Protein AF-A0A7V3UI22-F1 (afdb_monomer_lite)

Secondary structure (DSSP, 8-state):
----PPP-------HHHHHHHSSSSSSS---S-TT---S-HHHHTT-----GGGS-SEEEEEEETT-S-TTHHHHHHHHH--EEEEEEES-HHHHHHHHHTT----SEE---HHHHHHHHHTT-SPPP-GGG-

Sequence (133 aa):
MAAYQFPAQGGKVSRRAFLKKSLTLAASLVLANRSVTRLTRSEAFAAEKVDKSKLSKELNVYNWYDYIGETTLADFEKEFGVKVNYDTYDSNDVLLAKLQTGATGYDVIVPSDYMVRIMIKEGMLAPLELTNL

Foldseek 3Di:
DDDDDDDDDDDPDDPVVVVVVPPPPPPDDDDDDPPPPDPPVVVVVVDPPPPLVPDDQEAEEEEAPPPDDPCRQVVVCVVNVHHYRYHHDHDVVVVVVCVVVPVLPHPYYDDDPVSVVVCVVVVNDDDDPVVND

Structure (mmCIF, N/CA/C/O backbone):
data_AF-A0A7V3UI22-F1
#
_entry.id   AF-A0A7V3UI22-F1
#
loop_
_atom_site.group_PDB
_atom_site.id
_atom_site.type_symbol
_atom_site.label_atom_id
_atom_site.label_alt_id
_atom_site.label_comp_id
_atom_site.label_asym_id
_atom_site.label_entity_id
_atom_site.label_seq_id
_atom_site.pdbx_PDB_ins_code
_atom_site.Cartn_x
_atom_site.Cartn_y
_atom_site.Cartn_z
_atom_site.occupancy
_atom_site.B_iso_or_equiv
_atom_site.auth_seq_id
_atom_site.auth_comp_id
_atom_site.auth_asym_id
_atom_site.auth_atom_id
_atom_site.pdbx_PDB_model_num
ATOM 1 N N . MET A 1 1 ? -20.134 19.424 -57.706 1.00 42.66 1 MET A N 1
ATOM 2 C CA . MET A 1 1 ? -19.920 20.722 -57.032 1.00 42.66 1 MET A CA 1
ATOM 3 C C . MET A 1 1 ? -21.151 21.581 -57.255 1.00 42.66 1 MET A C 1
ATOM 5 O O . MET A 1 1 ? -21.382 21.997 -58.379 1.00 42.66 1 MET A O 1
ATOM 9 N N . ALA A 1 2 ? -21.958 21.782 -56.217 1.00 36.78 2 ALA A N 1
ATOM 10 C CA . ALA A 1 2 ? -23.025 22.777 -56.185 1.00 36.78 2 ALA A CA 1
ATOM 11 C C . ALA A 1 2 ? -23.166 23.232 -54.728 1.00 36.78 2 ALA A C 1
ATOM 13 O O . ALA A 1 2 ? -23.353 22.406 -53.836 1.00 36.78 2 ALA A O 1
ATOM 14 N N . ALA A 1 3 ? -22.968 24.527 -54.499 1.00 38.00 3 ALA A N 1
ATOM 15 C CA . ALA A 1 3 ? -23.121 25.165 -53.203 1.00 38.00 3 ALA A CA 1
ATOM 16 C C . ALA A 1 3 ? -24.609 25.237 -52.841 1.00 38.00 3 ALA A C 1
ATOM 18 O O . ALA A 1 3 ? -25.427 25.620 -53.677 1.00 38.00 3 ALA A O 1
ATOM 19 N N . TYR A 1 4 ? -24.949 24.903 -51.596 1.00 32.50 4 TYR A N 1
ATOM 20 C CA . TYR A 1 4 ? -26.261 25.199 -51.034 1.00 32.50 4 TYR A CA 1
ATOM 21 C C . TYR A 1 4 ? -26.077 26.039 -49.775 1.00 32.50 4 TYR A C 1
ATOM 23 O O . TYR A 1 4 ? -25.457 25.620 -48.799 1.00 32.50 4 TYR A O 1
ATOM 31 N N . GLN A 1 5 ? -26.572 27.265 -49.858 1.00 33.38 5 GLN A N 1
ATOM 32 C CA . GLN A 1 5 ? -26.509 28.287 -48.829 1.00 33.38 5 GLN A CA 1
ATOM 33 C C . GLN A 1 5 ? -27.826 28.241 -48.048 1.00 33.38 5 GLN A C 1
ATOM 35 O O . GLN A 1 5 ? -28.899 28.313 -48.642 1.00 33.38 5 GLN A O 1
ATOM 40 N N . PHE A 1 6 ? -27.755 28.107 -46.725 1.00 37.47 6 PHE A N 1
ATOM 41 C CA . PHE A 1 6 ? -28.921 28.194 -45.843 1.00 37.47 6 PHE A CA 1
ATOM 42 C C . PHE A 1 6 ? -29.260 29.664 -45.547 1.00 37.47 6 PHE A C 1
ATOM 44 O O . PHE A 1 6 ? -28.362 30.412 -45.153 1.00 37.47 6 PHE A O 1
ATOM 51 N N . PRO A 1 7 ? -30.532 30.090 -45.632 1.00 39.41 7 PRO A N 1
ATOM 52 C CA . PRO A 1 7 ? -31.006 31.284 -44.951 1.00 39.41 7 PRO A CA 1
ATOM 53 C C . PRO A 1 7 ? -31.761 30.893 -43.670 1.00 39.41 7 PRO A C 1
ATOM 55 O O . PRO A 1 7 ? -32.553 29.958 -43.689 1.00 39.41 7 PRO A O 1
ATOM 58 N N . ALA A 1 8 ? -31.571 31.633 -42.575 1.00 38.50 8 ALA A N 1
ATOM 59 C CA . ALA A 1 8 ? -32.678 32.111 -41.737 1.00 38.50 8 ALA A CA 1
ATOM 60 C C . ALA A 1 8 ? -32.175 32.949 -40.556 1.00 38.50 8 ALA A C 1
ATOM 62 O O . ALA A 1 8 ? -31.347 32.540 -39.746 1.00 38.50 8 ALA A O 1
ATOM 63 N N . GLN A 1 9 ? -32.751 34.139 -40.487 1.00 40.41 9 GLN A N 1
ATOM 64 C CA . GLN A 1 9 ? -32.694 35.105 -39.406 1.00 40.41 9 GLN A CA 1
ATOM 65 C C . GLN A 1 9 ? -33.435 34.623 -38.146 1.00 40.41 9 GLN A C 1
ATOM 67 O O . GLN A 1 9 ? -34.448 33.941 -38.250 1.00 40.41 9 GLN A O 1
ATOM 72 N N . GLY A 1 10 ? -33.044 35.173 -36.990 1.00 36.25 10 GLY A N 1
ATOM 73 C CA . GLY A 1 10 ? -34.029 35.748 -36.065 1.00 36.25 10 GLY A CA 1
ATOM 74 C C . GLY A 1 10 ? -34.187 35.098 -34.687 1.00 36.25 10 GLY A C 1
ATOM 75 O O . GLY A 1 10 ? -34.730 34.010 -34.557 1.00 36.25 10 GLY A O 1
ATOM 76 N N . GLY A 1 11 ? -33.844 35.865 -33.642 1.00 43.28 11 GLY A N 1
ATOM 77 C CA . GLY A 1 11 ? -34.426 35.719 -32.300 1.00 43.28 11 GLY A CA 1
ATOM 78 C C . GLY A 1 11 ? -33.424 35.491 -31.168 1.00 43.28 11 GLY A C 1
ATOM 79 O O . GLY A 1 11 ? -33.227 34.367 -30.718 1.00 43.28 11 GLY A O 1
ATOM 80 N N . LYS A 1 12 ? -32.815 36.564 -30.641 1.00 49.75 12 LYS A N 1
ATOM 81 C CA . LYS A 1 12 ? -31.989 36.503 -29.420 1.00 49.75 12 LYS A CA 1
ATOM 82 C C . LYS A 1 12 ? -32.871 36.194 -28.202 1.00 49.75 12 LYS A C 1
ATOM 84 O O . LYS A 1 12 ? -33.421 37.107 -27.590 1.00 49.75 12 LYS A O 1
ATOM 89 N N . VAL A 1 13 ? -32.987 34.926 -27.811 1.00 58.72 13 VAL A N 1
ATOM 90 C CA . VAL A 1 13 ? -33.589 34.560 -26.519 1.00 58.72 13 VAL A CA 1
ATOM 91 C C . VAL A 1 13 ? -32.538 34.729 -25.417 1.00 58.72 13 VAL A C 1
ATOM 93 O O . VAL A 1 13 ? -31.497 34.078 -25.405 1.00 58.72 13 VAL A O 1
ATOM 96 N N . SER A 1 14 ? -32.798 35.653 -24.492 1.00 54.91 14 SER A N 1
ATOM 97 C CA . SER A 1 14 ? -31.925 35.966 -23.356 1.00 54.91 14 SER A CA 1
ATOM 98 C C . SER A 1 14 ? -31.927 34.843 -22.310 1.00 54.91 14 SER A C 1
ATOM 100 O O . SER A 1 14 ? -32.986 34.388 -21.875 1.00 54.91 14 SER A O 1
ATOM 102 N N . ARG A 1 15 ? -30.734 34.451 -21.836 1.00 57.78 15 ARG A N 1
ATOM 103 C CA . ARG A 1 15 ? -30.501 33.381 -20.839 1.00 57.78 15 ARG A CA 1
ATOM 104 C C . ARG A 1 15 ? -31.336 33.539 -19.556 1.00 57.78 15 ARG A C 1
ATOM 106 O O . ARG A 1 15 ? -31.721 32.550 -18.942 1.00 57.78 15 ARG A O 1
ATOM 113 N N . ARG A 1 16 ? -31.693 34.772 -19.177 1.00 53.69 16 ARG A N 1
ATOM 114 C CA . ARG A 1 16 ? -32.539 35.058 -18.001 1.00 53.69 16 ARG A CA 1
ATOM 115 C C . ARG A 1 16 ? -34.028 34.759 -18.223 1.00 53.69 16 ARG A C 1
ATOM 117 O O . ARG A 1 16 ? -34.722 34.443 -17.261 1.00 53.69 16 ARG A O 1
ATOM 124 N N . ALA A 1 17 ? -34.514 34.814 -19.465 1.00 50.31 17 ALA A N 1
ATOM 125 C CA . ALA A 1 17 ? -35.880 34.403 -19.803 1.00 50.31 17 ALA A CA 1
ATOM 126 C C . ALA A 1 17 ? -36.039 32.872 -19.764 1.00 50.31 17 ALA A C 1
ATOM 128 O O . ALA A 1 17 ? -37.116 32.376 -19.441 1.00 50.31 17 ALA A O 1
ATOM 129 N N . PHE A 1 18 ? -34.953 32.135 -20.018 1.00 50.53 18 PHE A N 1
ATOM 130 C CA . PHE A 1 18 ? -34.905 30.676 -19.900 1.00 50.53 18 PHE A CA 1
ATOM 131 C C . PHE A 1 18 ? -34.888 30.227 -18.427 1.00 50.53 18 PHE A C 1
ATOM 133 O O . PHE A 1 18 ? -35.689 29.385 -18.035 1.00 50.53 18 PHE A O 1
ATOM 140 N N . LEU A 1 19 ? -34.086 30.887 -17.580 1.00 49.62 19 LEU A N 1
ATOM 141 C CA . LEU A 1 19 ? -33.980 30.590 -16.140 1.00 49.62 19 LEU A CA 1
ATOM 142 C C . LEU A 1 19 ? -35.277 30.814 -15.342 1.00 49.62 19 LEU A C 1
ATOM 144 O O . LEU A 1 19 ? -35.527 30.103 -14.373 1.00 49.62 19 LEU A O 1
ATOM 148 N N . LYS A 1 20 ? -36.122 31.779 -15.734 1.00 37.81 20 LYS A N 1
ATOM 149 C CA . LYS A 1 20 ? -37.414 32.011 -15.058 1.00 37.81 20 LYS A CA 1
ATOM 150 C C . LYS A 1 20 ? -38.526 31.061 -15.513 1.00 37.81 20 LYS A C 1
ATOM 152 O O . LYS A 1 20 ? -39.449 30.833 -14.742 1.00 37.81 20 LYS A O 1
ATOM 157 N N . LYS A 1 21 ? -38.445 30.500 -16.726 1.00 38.88 21 LYS A N 1
ATOM 158 C CA . LYS A 1 21 ? -39.425 29.522 -17.232 1.00 38.88 21 LYS A CA 1
ATOM 159 C C . LYS A 1 21 ? -39.078 28.070 -16.879 1.00 38.88 21 LYS A C 1
ATOM 161 O O . LYS A 1 21 ? -39.970 27.233 -16.911 1.00 38.88 21 LYS A O 1
ATOM 166 N N . SER A 1 22 ? -37.832 27.766 -16.506 1.00 41.56 22 SER A N 1
ATOM 167 C CA . SER A 1 22 ? -37.410 26.401 -16.151 1.00 41.56 22 SER A CA 1
ATOM 168 C C . SER A 1 22 ? -37.590 26.033 -14.673 1.00 41.56 22 SER A C 1
ATOM 170 O O . SER A 1 22 ? -37.479 24.860 -14.337 1.00 41.56 22 SER A O 1
ATOM 172 N N . LEU A 1 23 ? -37.862 26.993 -13.780 1.00 41.09 23 LEU A N 1
ATOM 173 C CA . LEU A 1 23 ? -37.926 26.737 -12.331 1.00 41.09 23 LEU A CA 1
ATOM 174 C C . LEU A 1 23 ? -39.343 26.419 -11.806 1.00 41.09 23 LEU A C 1
ATOM 176 O O . LEU A 1 23 ? -39.492 26.012 -10.662 1.00 41.09 23 LEU A O 1
ATOM 180 N N . THR A 1 24 ? -40.394 26.571 -12.617 1.00 39.50 24 THR A N 1
ATOM 181 C CA . THR A 1 24 ? -41.800 26.449 -12.164 1.00 39.50 24 THR A CA 1
ATOM 182 C C . THR A 1 24 ? -42.564 25.245 -12.729 1.00 39.50 24 THR A C 1
ATOM 184 O O . THR A 1 24 ? -43.781 25.191 -12.582 1.00 39.50 24 THR A O 1
ATOM 187 N N . LEU A 1 25 ? -41.885 24.257 -13.332 1.00 40.47 25 LEU A N 1
ATOM 188 C CA . LEU A 1 25 ? -42.539 23.047 -13.872 1.00 40.47 25 LEU A CA 1
ATOM 189 C C . LEU A 1 25 ? -41.927 21.706 -13.419 1.00 40.47 25 LEU A C 1
ATOM 191 O O . LEU A 1 25 ? -42.195 20.679 -14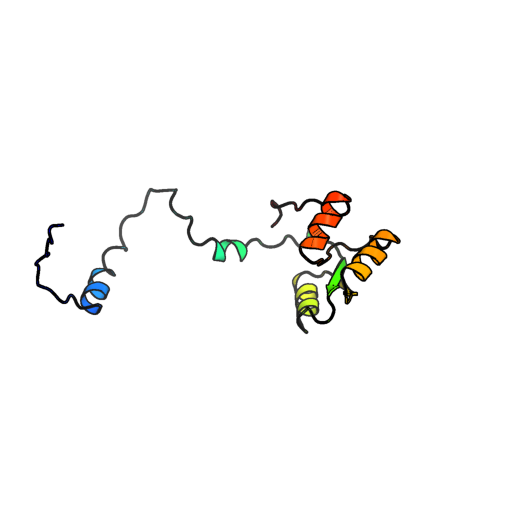.027 1.00 40.47 25 LEU A O 1
ATOM 195 N N . ALA A 1 26 ? -41.131 21.674 -12.349 1.00 40.53 26 ALA A N 1
ATOM 196 C CA . ALA A 1 26 ? -40.598 20.416 -11.799 1.00 40.53 26 ALA A CA 1
ATOM 197 C C . ALA A 1 26 ? -40.994 20.175 -10.330 1.00 40.53 26 ALA A C 1
ATOM 199 O O . ALA A 1 26 ? -40.332 19.425 -9.624 1.00 40.53 26 ALA A O 1
ATOM 200 N N . ALA A 1 27 ? -42.072 20.811 -9.860 1.00 42.25 27 ALA A N 1
ATOM 201 C CA . ALA A 1 27 ? -42.618 20.595 -8.517 1.00 42.25 27 ALA A CA 1
ATOM 202 C C . ALA A 1 27 ? -43.862 19.690 -8.505 1.00 42.25 27 ALA A C 1
ATOM 204 O O . ALA A 1 27 ? -44.543 19.577 -7.488 1.00 42.25 27 ALA A O 1
ATOM 205 N N . SER A 1 28 ? -44.212 19.038 -9.613 1.00 42.81 28 SER A N 1
ATOM 206 C CA . SER A 1 28 ? -45.368 18.143 -9.633 1.00 42.81 28 SER A CA 1
ATOM 207 C C . SER A 1 28 ? -45.167 17.040 -10.660 1.00 42.81 28 SER A C 1
ATOM 209 O O . SER A 1 28 ? -44.989 17.323 -11.838 1.00 42.81 28 SER A O 1
ATOM 211 N N . LEU A 1 29 ? -45.262 15.798 -10.181 1.00 41.31 29 LEU A N 1
ATOM 212 C CA . LEU A 1 29 ? -45.401 14.564 -10.955 1.00 41.31 29 LEU A CA 1
ATOM 213 C C . LEU A 1 29 ? -44.111 13.894 -11.457 1.00 41.31 29 LEU A C 1
ATOM 215 O O . LEU A 1 29 ? -43.855 13.839 -12.651 1.00 41.31 29 LEU A O 1
ATOM 219 N N . VAL A 1 30 ? -43.386 13.234 -10.547 1.00 43.16 30 VAL A N 1
ATOM 220 C CA . VAL A 1 30 ? -42.771 11.925 -10.854 1.00 43.16 30 VAL A CA 1
ATOM 221 C C . VAL A 1 30 ? -42.953 10.992 -9.648 1.00 43.16 30 VAL A C 1
ATOM 223 O O . VAL A 1 30 ? -42.021 10.645 -8.930 1.00 43.16 30 VAL A O 1
ATOM 226 N N . LEU A 1 31 ? -44.204 10.596 -9.408 1.00 50.94 31 LEU A N 1
ATOM 227 C CA . LEU A 1 31 ? -44.504 9.266 -8.879 1.00 50.94 31 LEU A CA 1
ATOM 228 C C . LEU A 1 31 ? -44.545 8.332 -10.097 1.00 50.94 31 LEU A C 1
ATOM 230 O O . LEU A 1 31 ? -45.188 8.666 -11.086 1.00 50.94 31 LEU A O 1
ATOM 234 N N . ALA A 1 32 ? -43.876 7.183 -10.000 1.00 48.25 32 ALA A N 1
ATOM 235 C CA . ALA A 1 32 ? -43.814 6.114 -11.005 1.00 48.25 32 ALA A CA 1
ATOM 236 C C . ALA A 1 32 ? -42.857 6.321 -12.202 1.00 48.25 32 ALA A C 1
ATOM 238 O O . ALA A 1 32 ? -43.279 6.442 -13.344 1.00 48.25 32 ALA A O 1
ATOM 239 N N . ASN A 1 33 ? -41.545 6.209 -11.951 1.00 37.16 33 ASN A N 1
ATOM 240 C CA . ASN A 1 33 ? -40.695 5.346 -12.786 1.00 37.16 33 ASN A CA 1
ATOM 241 C C . ASN A 1 33 ? -39.433 4.905 -12.012 1.00 37.16 33 ASN A C 1
ATOM 243 O O . ASN A 1 33 ? -38.457 5.644 -11.895 1.00 37.16 33 ASN A O 1
ATOM 247 N N . ARG A 1 34 ? -39.455 3.692 -11.444 1.00 44.91 34 ARG A N 1
ATOM 248 C CA . ARG A 1 34 ? -38.361 3.078 -10.659 1.00 44.91 34 ARG A CA 1
ATOM 249 C C . ARG A 1 34 ? -37.188 2.604 -11.542 1.00 44.91 34 ARG A C 1
ATOM 251 O O . ARG A 1 34 ? -36.795 1.443 -11.466 1.00 44.91 34 ARG A O 1
ATOM 258 N N . SER A 1 35 ? -36.634 3.443 -12.421 1.00 45.34 35 SER A N 1
ATOM 259 C CA . SER A 1 35 ? -35.521 3.007 -13.298 1.00 45.34 35 SER A CA 1
ATOM 260 C C . SER A 1 35 ? -34.546 4.093 -13.772 1.00 45.34 35 SER A C 1
ATOM 262 O O . SER A 1 35 ? -33.625 3.771 -14.515 1.00 45.34 35 SER A O 1
ATOM 264 N N . VAL A 1 36 ? -34.674 5.356 -13.345 1.00 44.69 36 VAL A N 1
ATOM 265 C CA . VAL A 1 36 ? -33.791 6.449 -13.821 1.00 44.69 36 VAL A CA 1
ATOM 266 C C . VAL A 1 36 ? -33.172 7.239 -12.663 1.00 44.69 36 VAL A C 1
ATOM 268 O O . VAL A 1 36 ? -33.053 8.457 -12.702 1.00 44.69 36 VAL A O 1
ATOM 271 N N . THR A 1 37 ? -32.722 6.535 -11.626 1.00 38.41 37 THR A N 1
ATOM 272 C CA . THR A 1 37 ? -31.839 7.105 -10.595 1.00 38.41 37 THR A CA 1
ATOM 273 C C . THR A 1 37 ? -30.485 6.419 -10.705 1.00 38.41 37 THR A C 1
ATOM 275 O O . THR A 1 37 ? -30.128 5.552 -9.915 1.00 38.41 37 THR A O 1
ATOM 278 N N . ARG A 1 38 ? -29.758 6.721 -11.782 1.00 46.91 38 ARG A N 1
ATOM 279 C CA . ARG A 1 38 ? -28.438 6.138 -12.054 1.00 46.91 38 ARG A CA 1
ATOM 280 C C . ARG A 1 38 ? -27.457 7.189 -12.563 1.00 46.91 38 ARG A C 1
ATOM 282 O O . ARG A 1 38 ? -26.742 6.927 -13.514 1.00 46.91 38 ARG A O 1
ATOM 289 N N . LEU A 1 39 ? -27.444 8.381 -11.960 1.00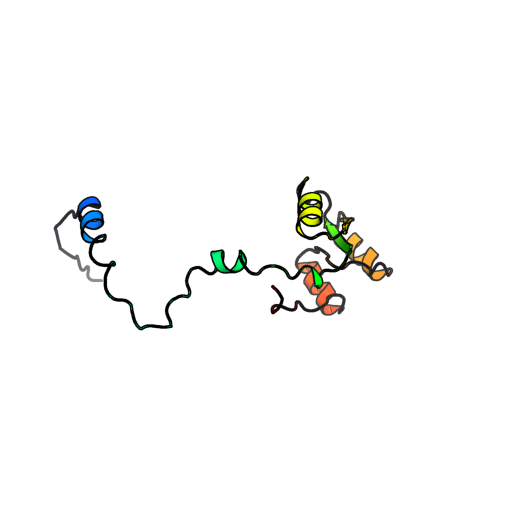 48.72 39 LEU A N 1
ATOM 290 C CA . LEU A 1 39 ? -26.471 9.440 -12.266 1.00 48.72 39 LEU A CA 1
ATOM 291 C C . LEU A 1 39 ? -26.130 10.306 -11.036 1.00 48.72 39 LEU A C 1
ATOM 293 O O . LEU A 1 39 ? -26.119 11.521 -11.132 1.00 48.72 39 LEU A O 1
ATOM 297 N N . THR A 1 40 ? -25.814 9.690 -9.896 1.00 42.72 40 THR A N 1
ATOM 298 C CA . THR A 1 40 ? -24.932 10.280 -8.862 1.00 42.72 40 THR A CA 1
ATOM 299 C C . THR A 1 40 ? -24.153 9.156 -8.166 1.00 42.72 40 THR A C 1
ATOM 301 O O . THR A 1 40 ? -24.262 8.907 -6.972 1.00 42.72 40 THR A O 1
ATOM 304 N N . ARG A 1 41 ? -23.352 8.410 -8.941 1.00 47.72 41 ARG A N 1
ATOM 305 C CA . ARG A 1 41 ? -22.478 7.344 -8.407 1.00 47.72 41 ARG A CA 1
ATOM 306 C C . ARG A 1 41 ? -21.364 7.889 -7.493 1.00 47.72 41 ARG A C 1
ATOM 308 O O . ARG A 1 41 ? -20.781 7.118 -6.746 1.00 47.72 41 ARG A O 1
ATOM 315 N N . SER A 1 42 ? -21.090 9.194 -7.517 1.00 47.06 42 SER A N 1
ATOM 316 C CA . SER A 1 42 ? -20.061 9.823 -6.678 1.00 47.06 42 SER A CA 1
ATOM 317 C C . SER A 1 42 ? -20.466 9.978 -5.210 1.00 47.06 42 SER A C 1
ATOM 319 O O . SER A 1 42 ? -19.594 9.981 -4.354 1.00 47.06 42 SER A O 1
ATOM 321 N N . GLU A 1 43 ? -21.762 10.074 -4.899 1.00 42.50 43 GLU A N 1
ATOM 322 C CA . GLU A 1 43 ? -22.249 10.178 -3.511 1.00 42.50 43 GLU A CA 1
ATOM 323 C C . GLU A 1 43 ? -22.509 8.799 -2.882 1.00 42.50 43 GLU A C 1
ATOM 325 O O . GLU A 1 43 ? -22.517 8.664 -1.663 1.00 42.50 43 GLU A O 1
ATOM 330 N N . ALA A 1 44 ? -22.663 7.755 -3.704 1.00 40.28 44 ALA A N 1
ATOM 331 C CA . ALA A 1 44 ? -22.876 6.383 -3.241 1.00 40.28 44 ALA A CA 1
ATOM 332 C C . ALA A 1 44 ? -21.610 5.730 -2.651 1.00 40.28 44 ALA A C 1
ATOM 334 O O . ALA A 1 44 ? -21.735 4.871 -1.786 1.00 40.28 44 ALA A O 1
ATOM 335 N N . PHE A 1 45 ? -20.407 6.163 -3.053 1.00 47.16 45 PHE A N 1
ATOM 336 C CA . PHE A 1 45 ? -19.155 5.720 -2.418 1.00 47.16 45 PHE A CA 1
ATOM 337 C C . PHE A 1 45 ? -18.972 6.289 -1.004 1.00 47.16 45 PHE A C 1
ATOM 339 O O . PHE A 1 45 ? -18.244 5.721 -0.200 1.00 47.16 45 PHE A O 1
ATOM 346 N N . ALA A 1 46 ? -19.633 7.403 -0.679 1.00 45.66 46 ALA A N 1
ATOM 347 C CA . ALA A 1 46 ? -19.394 8.129 0.565 1.00 45.66 46 ALA A CA 1
ATOM 348 C C . ALA A 1 46 ? -20.156 7.569 1.784 1.00 45.66 46 ALA A C 1
ATOM 350 O O . ALA A 1 46 ? -20.032 8.123 2.874 1.00 45.66 46 ALA A O 1
ATOM 351 N N . ALA A 1 47 ? -20.973 6.520 1.631 1.00 47.19 47 ALA A N 1
ATOM 352 C CA . ALA A 1 47 ? -21.906 6.116 2.688 1.00 47.19 47 ALA A CA 1
ATOM 353 C C . ALA A 1 47 ? -22.058 4.604 2.914 1.00 47.19 47 ALA A C 1
ATOM 355 O O . ALA A 1 47 ? -22.971 4.201 3.639 1.00 47.19 47 ALA A O 1
ATOM 356 N N . GLU A 1 48 ? -21.176 3.761 2.377 1.00 57.41 48 GLU A N 1
ATOM 357 C CA . GLU A 1 48 ? -21.051 2.406 2.914 1.00 57.41 48 GLU A CA 1
ATOM 358 C C . GLU A 1 48 ? -20.181 2.473 4.170 1.00 57.41 48 GLU A C 1
ATOM 360 O O . GLU A 1 48 ? -18.972 2.690 4.118 1.00 57.41 48 GLU A O 1
ATOM 365 N N . LYS A 1 49 ? -20.819 2.390 5.343 1.00 64.88 49 LYS A N 1
ATOM 366 C CA . LYS A 1 49 ? -20.097 2.355 6.616 1.00 64.88 49 LYS A CA 1
ATOM 367 C C . LYS A 1 49 ? -19.225 1.104 6.635 1.00 64.88 49 LYS A C 1
ATOM 369 O O . LYS A 1 49 ? -19.755 0.003 6.767 1.00 64.88 49 LYS A O 1
ATOM 374 N N . VAL A 1 50 ? -17.910 1.292 6.553 1.00 77.12 50 VAL A N 1
ATOM 375 C CA . VAL A 1 50 ? -16.926 0.220 6.723 1.00 77.12 50 VAL A CA 1
ATOM 376 C C . VAL A 1 50 ? -17.203 -0.507 8.038 1.00 77.12 50 VAL A C 1
ATOM 378 O O . VAL A 1 50 ? -17.192 0.094 9.118 1.00 77.12 50 VAL A O 1
ATOM 381 N N . ASP A 1 51 ? -17.474 -1.808 7.947 1.00 84.25 51 ASP A N 1
ATOM 382 C CA . ASP A 1 51 ? -17.648 -2.670 9.110 1.00 84.25 51 ASP A CA 1
ATOM 383 C C . ASP A 1 51 ? -16.288 -2.899 9.780 1.00 84.25 51 ASP A C 1
ATOM 385 O O . ASP A 1 51 ? -15.543 -3.819 9.437 1.00 84.25 51 ASP A O 1
ATOM 389 N N . LYS A 1 52 ? -15.963 -2.043 10.756 1.00 83.06 52 LYS A N 1
ATOM 390 C CA . LYS A 1 52 ? -14.685 -2.080 11.482 1.00 83.06 52 LYS A CA 1
ATOM 391 C C . LYS A 1 52 ? -14.425 -3.411 12.191 1.00 83.06 52 LYS A C 1
ATOM 393 O O . LYS A 1 52 ? -13.274 -3.713 12.485 1.00 83.06 52 LYS A O 1
ATOM 398 N N . SER A 1 53 ? -15.459 -4.221 12.448 1.00 85.12 53 SER A N 1
ATOM 399 C CA . SER A 1 53 ? -15.289 -5.545 13.061 1.00 85.12 53 SER A CA 1
ATOM 400 C C . SER A 1 53 ? -14.583 -6.551 12.145 1.00 85.12 53 SER A C 1
ATOM 402 O O . SER A 1 53 ? -14.043 -7.541 12.634 1.00 85.12 53 SER A O 1
ATOM 404 N N . LYS A 1 54 ? -14.558 -6.286 10.831 1.00 85.75 54 LYS A N 1
ATOM 405 C CA . LYS A 1 54 ? -13.921 -7.135 9.815 1.00 85.75 54 LYS A CA 1
ATOM 406 C C . LYS A 1 54 ? -12.514 -6.683 9.426 1.00 85.75 54 LYS A C 1
ATOM 408 O O . LYS A 1 54 ? -11.882 -7.347 8.610 1.00 85.75 54 LYS A O 1
ATOM 413 N N . LEU A 1 55 ? -12.032 -5.565 9.966 1.00 89.12 55 LEU A N 1
ATOM 414 C CA . LEU A 1 55 ? -10.717 -5.032 9.622 1.00 89.12 55 LEU A CA 1
ATOM 415 C C . LEU A 1 55 ? -9.600 -5.828 10.304 1.00 89.12 55 LEU A C 1
ATOM 417 O O . LEU A 1 55 ? -9.737 -6.280 11.445 1.00 89.12 55 LEU A O 1
ATOM 421 N N . SER A 1 56 ? -8.476 -5.978 9.602 1.00 89.31 56 SER A N 1
ATOM 422 C CA . SER A 1 56 ? -7.243 -6.473 10.208 1.00 89.31 56 SER A CA 1
ATOM 423 C C . SER A 1 56 ? -6.718 -5.466 11.235 1.00 89.31 56 SER A C 1
ATOM 425 O O . SER A 1 56 ? -7.010 -4.276 11.175 1.00 89.31 56 SER A O 1
ATOM 427 N N . LYS A 1 57 ? -5.930 -5.942 12.204 1.00 93.00 57 LYS A N 1
ATOM 428 C CA . LYS A 1 57 ? -5.287 -5.060 13.196 1.00 93.00 57 LYS A CA 1
ATOM 429 C C . LYS A 1 57 ? -4.076 -4.325 12.630 1.00 93.00 57 LYS A C 1
ATOM 431 O O . LYS A 1 57 ? -3.748 -3.240 13.102 1.00 93.00 57 LYS A O 1
ATOM 436 N N . GLU A 1 58 ? -3.413 -4.935 11.656 1.00 95.81 58 GLU A N 1
ATOM 437 C CA . GLU A 1 58 ? -2.231 -4.393 11.000 1.00 95.81 58 GLU A CA 1
ATOM 438 C C . GLU A 1 58 ? -2.384 -4.492 9.478 1.00 95.81 58 GLU A C 1
ATOM 440 O O . GLU A 1 58 ? -3.100 -5.367 8.978 1.00 95.81 58 GLU A O 1
ATOM 445 N N . LEU A 1 59 ? -1.720 -3.583 8.769 1.00 96.12 59 LEU A N 1
ATOM 446 C CA . LEU A 1 59 ? -1.618 -3.534 7.316 1.00 96.12 59 LEU A CA 1
ATOM 447 C C . LEU A 1 59 ? -0.154 -3.298 6.936 1.00 96.12 59 LEU A C 1
ATOM 449 O O . LEU A 1 59 ? 0.440 -2.305 7.351 1.00 96.12 59 LEU A O 1
ATOM 453 N N . ASN A 1 60 ? 0.421 -4.190 6.138 1.00 97.12 60 ASN A N 1
ATOM 454 C CA . ASN A 1 60 ? 1.803 -4.102 5.679 1.00 97.12 60 ASN A CA 1
ATOM 455 C C . ASN A 1 60 ? 1.834 -3.576 4.244 1.00 97.12 60 ASN A C 1
ATOM 457 O O . ASN A 1 60 ? 1.354 -4.234 3.319 1.00 97.12 60 ASN A O 1
ATOM 461 N N . VAL A 1 61 ? 2.411 -2.393 4.052 1.00 97.25 61 VAL A N 1
ATOM 462 C CA . VAL A 1 61 ? 2.434 -1.693 2.765 1.00 97.25 61 VAL A CA 1
ATOM 463 C C . VAL A 1 61 ? 3.872 -1.513 2.301 1.00 97.25 61 VAL A C 1
ATOM 465 O O . VAL A 1 61 ? 4.724 -1.075 3.072 1.00 97.25 61 VAL A O 1
ATOM 468 N N . TYR A 1 62 ? 4.129 -1.805 1.026 1.00 97.06 62 TYR A N 1
ATOM 469 C CA . TYR A 1 62 ? 5.408 -1.531 0.380 1.00 97.06 62 TYR A CA 1
ATOM 470 C C . TYR A 1 62 ? 5.209 -0.629 -0.838 1.00 97.06 62 TYR A C 1
ATOM 472 O O . TYR A 1 62 ? 4.621 -1.034 -1.844 1.00 97.06 62 TYR A O 1
ATOM 480 N N . ASN A 1 63 ? 5.681 0.611 -0.751 1.00 97.62 63 ASN A N 1
ATOM 481 C CA . ASN A 1 63 ? 5.449 1.631 -1.775 1.00 97.62 63 ASN A CA 1
ATOM 482 C C . ASN A 1 63 ? 6.760 2.315 -2.184 1.00 97.62 63 ASN A C 1
ATOM 484 O O . ASN A 1 63 ? 7.819 2.095 -1.609 1.00 97.62 63 ASN A O 1
ATOM 488 N N . TRP A 1 64 ? 6.698 3.174 -3.184 1.00 97.31 64 TRP A N 1
ATOM 489 C CA . TRP A 1 64 ? 7.794 4.050 -3.555 1.00 97.31 64 TRP A CA 1
ATOM 490 C C . TRP A 1 64 ? 8.155 5.027 -2.433 1.00 97.31 64 TRP A C 1
ATOM 492 O O . TRP A 1 64 ? 7.297 5.500 -1.677 1.00 97.31 64 TRP A O 1
ATOM 502 N N . TYR A 1 65 ? 9.440 5.362 -2.364 1.00 94.88 65 TYR A N 1
ATOM 503 C CA .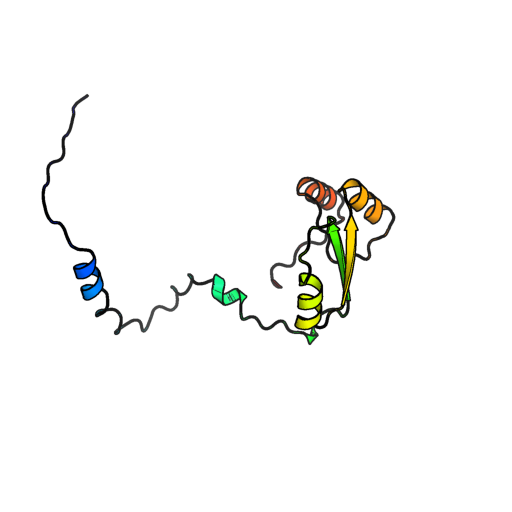 TYR A 1 65 ? 9.936 6.454 -1.541 1.00 94.88 65 TYR A CA 1
ATOM 504 C C . TYR A 1 65 ? 9.270 7.783 -1.934 1.00 94.88 65 TYR A C 1
ATOM 506 O O . TYR A 1 65 ? 9.093 8.062 -3.118 1.00 94.88 65 TYR A O 1
ATOM 514 N N . ASP A 1 66 ? 8.905 8.584 -0.928 1.00 92.25 66 ASP A N 1
ATOM 515 C CA . ASP A 1 66 ? 8.323 9.930 -1.080 1.00 92.25 66 ASP A CA 1
ATOM 516 C C . ASP A 1 66 ? 7.006 9.999 -1.891 1.00 92.25 66 ASP A C 1
ATOM 518 O O . ASP A 1 66 ? 6.694 10.994 -2.539 1.00 92.25 66 ASP A O 1
ATOM 522 N N . TYR A 1 67 ? 6.207 8.922 -1.868 1.00 93.69 67 TYR A N 1
ATOM 523 C CA . TYR A 1 67 ? 4.962 8.811 -2.649 1.00 93.69 67 TYR A CA 1
ATOM 524 C C . TYR A 1 67 ? 3.686 8.769 -1.783 1.00 93.69 67 TYR A C 1
ATOM 526 O O . TYR A 1 67 ? 2.646 8.262 -2.207 1.00 93.69 67 TYR A O 1
ATOM 534 N N . ILE A 1 68 ? 3.751 9.281 -0.553 1.00 94.56 68 ILE A N 1
ATOM 535 C CA . ILE A 1 68 ? 2.617 9.349 0.378 1.00 94.56 68 ILE A CA 1
ATOM 536 C C . ILE A 1 68 ? 2.588 10.701 1.091 1.00 94.56 68 ILE A C 1
ATOM 538 O O . ILE A 1 68 ? 3.634 11.287 1.356 1.00 94.56 68 ILE A O 1
ATOM 542 N N . GLY A 1 69 ? 1.3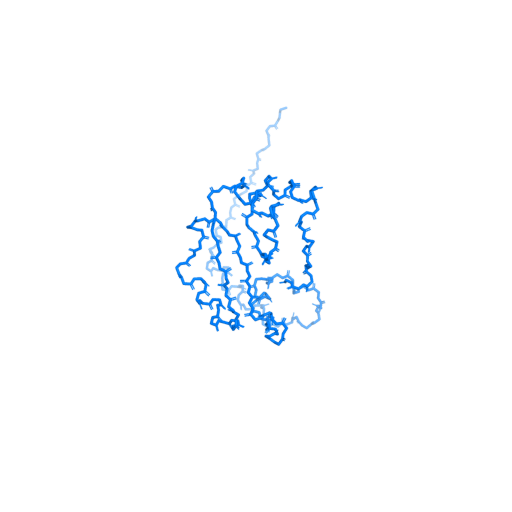91 11.212 1.383 1.00 94.81 69 GLY A N 1
ATOM 543 C CA . GLY A 1 69 ? 1.238 12.476 2.097 1.00 94.81 69 GLY A CA 1
ATOM 544 C C . GLY A 1 69 ? 1.656 12.364 3.564 1.00 94.81 69 GLY A C 1
ATOM 545 O O . GLY A 1 69 ? 1.487 11.317 4.187 1.00 94.81 69 GLY A O 1
ATOM 546 N N . GLU A 1 70 ? 2.139 13.473 4.129 1.00 93.69 70 GLU A N 1
ATOM 547 C CA . GLU A 1 70 ? 2.681 13.534 5.496 1.00 93.69 70 GLU A CA 1
ATOM 548 C C . GLU A 1 70 ? 1.709 13.017 6.569 1.00 93.69 70 GLU A C 1
ATOM 550 O O . GLU A 1 70 ? 2.130 12.373 7.528 1.00 93.69 70 GLU A O 1
ATOM 555 N N . THR A 1 71 ? 0.405 13.267 6.410 1.00 95.88 71 THR A N 1
ATOM 556 C CA . THR A 1 71 ? -0.620 12.854 7.385 1.00 95.88 71 THR A CA 1
ATOM 557 C C . THR A 1 71 ? -1.386 11.603 6.975 1.00 95.88 71 THR A C 1
ATOM 559 O O . THR A 1 71 ? -2.117 11.053 7.793 1.00 95.88 71 THR A O 1
ATOM 562 N N . THR A 1 72 ? -1.216 11.113 5.741 1.00 95.31 72 THR A N 1
ATOM 563 C CA . THR A 1 72 ? -2.080 10.072 5.159 1.00 95.31 72 THR A CA 1
ATOM 564 C C . THR A 1 72 ? -2.109 8.801 6.001 1.00 95.31 72 THR A C 1
ATOM 566 O O . THR A 1 72 ? -3.183 8.250 6.232 1.00 95.31 72 THR A O 1
ATOM 569 N N . LEU A 1 73 ? -0.950 8.353 6.492 1.00 94.88 73 LEU A N 1
ATOM 570 C CA . LEU A 1 73 ? -0.872 7.171 7.350 1.00 94.88 73 LEU A CA 1
ATOM 571 C C . LEU A 1 73 ? -1.567 7.417 8.690 1.00 94.88 73 LEU A C 1
ATOM 573 O O . LEU A 1 73 ? -2.448 6.654 9.062 1.00 94.88 73 LEU A O 1
ATOM 577 N N . ALA A 1 74 ? -1.240 8.512 9.378 1.00 95.50 74 ALA A N 1
ATOM 578 C CA . ALA A 1 74 ? -1.816 8.826 10.684 1.00 95.50 74 ALA A CA 1
ATOM 579 C C . ALA A 1 74 ? -3.344 9.009 10.630 1.00 95.50 74 ALA A C 1
ATOM 581 O O . ALA A 1 74 ? -4.061 8.546 11.519 1.00 95.50 74 ALA A O 1
ATOM 582 N N . ASP A 1 75 ? -3.847 9.659 9.579 1.00 96.50 75 ASP A N 1
ATOM 583 C CA . ASP A 1 75 ? -5.278 9.848 9.358 1.00 96.50 75 ASP A CA 1
ATOM 584 C C . ASP A 1 75 ? -5.974 8.503 9.104 1.00 96.50 75 ASP A C 1
ATOM 586 O O . ASP A 1 75 ? -7.005 8.226 9.720 1.00 96.50 75 ASP A O 1
ATOM 590 N N . PHE A 1 76 ? -5.371 7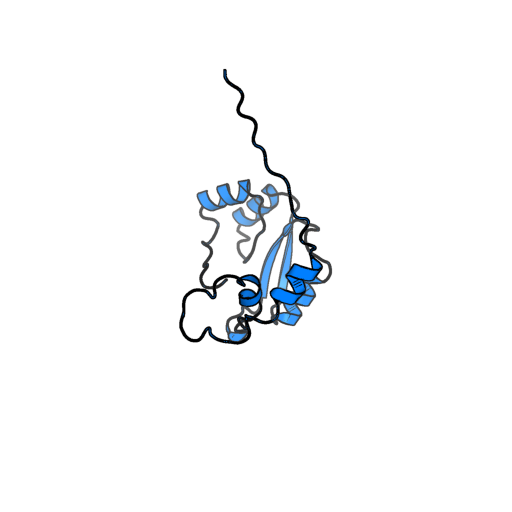.628 8.289 1.00 95.31 76 PHE A N 1
ATOM 591 C CA . PHE A 1 76 ? -5.878 6.278 8.034 1.00 95.31 76 PHE A CA 1
ATOM 592 C C . PHE A 1 76 ? -5.901 5.419 9.307 1.00 95.31 76 PHE A C 1
ATOM 594 O O . PHE A 1 76 ? -6.927 4.817 9.634 1.00 95.31 76 PHE A O 1
ATOM 601 N N . GLU A 1 77 ? -4.803 5.392 10.070 1.00 94.69 77 GLU A N 1
ATOM 602 C CA . GLU A 1 77 ? -4.722 4.633 11.322 1.00 94.69 77 GLU A CA 1
ATOM 603 C C . GLU A 1 77 ? -5.776 5.105 12.331 1.00 94.69 77 GLU A C 1
ATOM 605 O O . GLU A 1 77 ? -6.451 4.295 12.971 1.00 94.69 77 GLU A O 1
ATOM 610 N N . LYS A 1 78 ? -5.972 6.423 12.440 1.00 94.94 78 LYS A N 1
ATOM 611 C CA . LYS A 1 78 ? -6.973 7.031 13.322 1.00 94.94 78 LYS A CA 1
ATOM 612 C C . LYS A 1 78 ? -8.402 6.723 12.884 1.00 94.94 78 LYS A C 1
ATOM 614 O O . LYS A 1 78 ? -9.265 6.484 13.731 1.00 94.94 78 LYS A O 1
ATOM 619 N N . GLU A 1 79 ? -8.676 6.772 11.585 1.00 92.12 79 GLU A N 1
ATOM 620 C CA . GLU A 1 79 ? -10.011 6.531 11.047 1.00 92.12 79 GLU A CA 1
ATOM 621 C C . GLU A 1 79 ? -10.418 5.064 11.208 1.00 92.12 79 GLU A C 1
ATOM 623 O O . GLU A 1 79 ? -11.524 4.775 11.683 1.00 92.12 79 GLU A O 1
ATOM 628 N N . PHE A 1 80 ? -9.524 4.135 10.873 1.00 92.62 80 PHE A N 1
ATOM 629 C CA . PHE A 1 80 ? -9.848 2.712 10.784 1.00 92.62 80 PHE A CA 1
ATOM 630 C C . PHE A 1 80 ? -9.427 1.896 12.009 1.00 92.62 80 PHE A C 1
ATOM 632 O O . PHE A 1 80 ? -9.956 0.805 12.208 1.00 92.62 80 PHE A O 1
ATOM 639 N N . GLY A 1 81 ? -8.565 2.431 12.879 1.00 92.81 81 GLY A N 1
ATOM 640 C CA . GLY A 1 81 ? -8.050 1.712 14.049 1.00 92.81 81 GLY A CA 1
ATOM 641 C C . GLY A 1 81 ? -7.096 0.573 13.677 1.00 92.81 81 GLY A C 1
ATOM 642 O O . GLY A 1 81 ? -7.006 -0.410 14.411 1.00 92.81 81 GLY A O 1
ATOM 643 N N . VAL A 1 82 ? -6.428 0.695 12.530 1.00 94.69 82 VAL A N 1
ATOM 644 C CA . VAL A 1 82 ? -5.485 -0.281 11.968 1.00 94.69 82 VAL A CA 1
ATOM 645 C C . VAL A 1 82 ? -4.090 0.316 12.051 1.00 94.69 82 VAL A C 1
ATOM 647 O O . VAL A 1 82 ? -3.932 1.490 11.747 1.00 94.69 82 VAL A O 1
ATOM 650 N N . LYS A 1 83 ? -3.081 -0.465 12.435 1.00 96.12 83 LYS A N 1
ATOM 651 C CA . LYS A 1 83 ? -1.678 -0.036 12.387 1.00 96.12 83 LYS A CA 1
ATOM 652 C C . LYS A 1 83 ? -1.099 -0.283 10.994 1.00 96.12 83 LYS A C 1
ATOM 654 O O . LYS A 1 83 ? -1.217 -1.395 10.483 1.00 96.12 83 LYS A O 1
ATOM 659 N N . VAL A 1 84 ? -0.437 0.700 10.398 1.00 96.75 84 VAL A N 1
ATOM 660 C CA . VAL A 1 84 ? 0.191 0.562 9.082 1.00 96.75 84 VAL A CA 1
ATOM 661 C C . VAL A 1 84 ? 1.704 0.412 9.237 1.00 96.75 84 VAL A C 1
ATOM 663 O O . VAL A 1 84 ? 2.409 1.345 9.615 1.00 96.75 84 VAL A O 1
ATOM 666 N N . ASN A 1 85 ? 2.221 -0.770 8.909 1.00 96.88 85 ASN A N 1
ATOM 667 C CA . ASN A 1 85 ? 3.654 -1.002 8.760 1.00 96.88 85 ASN A CA 1
ATOM 668 C C . ASN A 1 85 ? 4.040 -0.611 7.324 1.00 96.88 85 ASN A C 1
ATOM 670 O O . ASN A 1 85 ? 3.650 -1.288 6.372 1.00 96.88 85 ASN A O 1
ATOM 674 N N . TYR A 1 86 ? 4.758 0.500 7.161 1.00 96.56 86 TYR A N 1
ATOM 675 C CA . TYR A 1 86 ? 5.030 1.097 5.853 1.00 96.56 86 TYR A CA 1
ATOM 676 C C . TYR A 1 86 ? 6.521 1.053 5.512 1.00 96.56 86 TYR A C 1
ATOM 678 O O . TYR A 1 86 ? 7.329 1.731 6.146 1.00 96.56 86 TYR A O 1
ATOM 686 N N . ASP A 1 87 ? 6.865 0.296 4.474 1.00 95.88 87 ASP A N 1
ATOM 687 C CA . ASP A 1 87 ? 8.211 0.231 3.911 1.00 95.88 87 ASP A CA 1
ATOM 688 C C . ASP A 1 87 ? 8.275 0.967 2.568 1.00 95.88 87 ASP A C 1
ATOM 690 O O . ASP A 1 87 ? 7.276 1.084 1.851 1.00 95.88 87 ASP A O 1
ATOM 694 N N . THR A 1 88 ? 9.479 1.410 2.188 1.00 96.94 88 THR A N 1
ATOM 695 C CA . THR A 1 88 ? 9.707 2.091 0.905 1.00 96.94 88 THR A CA 1
ATOM 696 C C . THR A 1 88 ? 10.809 1.471 0.049 1.00 96.94 88 THR A C 1
ATOM 698 O O . THR A 1 88 ? 11.742 0.853 0.564 1.00 96.94 88 THR A O 1
ATOM 701 N N . TYR A 1 89 ? 10.696 1.635 -1.271 1.00 96.31 89 TYR A N 1
ATOM 702 C CA . TYR A 1 89 ? 11.714 1.279 -2.265 1.00 96.31 89 TYR A CA 1
ATOM 703 C C . TYR A 1 89 ? 11.897 2.374 -3.321 1.00 96.31 89 TYR A C 1
ATOM 705 O O . TYR A 1 89 ? 11.074 3.278 -3.459 1.00 96.31 89 TYR A O 1
ATOM 713 N N . ASP A 1 90 ? 12.982 2.280 -4.085 1.00 96.56 90 ASP A N 1
ATOM 714 C CA . ASP A 1 90 ? 13.390 3.254 -5.104 1.00 96.56 90 ASP A CA 1
ATOM 715 C C . ASP A 1 90 ? 13.315 2.716 -6.545 1.00 96.56 90 ASP A C 1
ATOM 717 O O . ASP A 1 90 ? 13.435 3.478 -7.504 1.00 96.56 90 ASP A O 1
ATOM 721 N N . SER A 1 91 ? 13.107 1.408 -6.719 1.00 97.25 91 SER A N 1
ATOM 722 C CA . SER A 1 91 ? 13.029 0.745 -8.019 1.00 97.25 91 SER A CA 1
ATOM 723 C C . SER A 1 91 ? 12.181 -0.530 -7.973 1.00 97.25 91 SER A C 1
ATOM 725 O O . SER A 1 91 ? 12.092 -1.214 -6.951 1.00 97.25 91 SER A O 1
ATOM 727 N N . ASN A 1 92 ? 11.578 -0.890 -9.113 1.00 96.75 92 ASN A N 1
ATOM 728 C CA . ASN A 1 92 ? 10.833 -2.149 -9.228 1.00 96.75 92 ASN A CA 1
ATOM 729 C C . ASN A 1 92 ? 11.740 -3.382 -9.058 1.00 96.75 92 ASN A C 1
ATOM 731 O O . ASN A 1 92 ? 11.260 -4.416 -8.604 1.00 96.75 92 ASN A O 1
ATOM 735 N N . ASP A 1 93 ? 13.030 -3.282 -9.394 1.00 95.62 93 ASP A N 1
ATOM 736 C CA . ASP A 1 93 ? 13.984 -4.385 -9.230 1.00 95.62 93 ASP A CA 1
ATOM 737 C C . ASP A 1 93 ? 14.231 -4.688 -7.747 1.00 95.62 93 ASP A C 1
ATOM 739 O O . ASP A 1 93 ? 14.240 -5.851 -7.344 1.00 95.62 93 ASP A O 1
ATOM 743 N N . VAL A 1 94 ? 14.346 -3.646 -6.912 1.00 96.31 94 VAL A N 1
ATOM 744 C CA . VAL A 1 94 ? 14.446 -3.789 -5.451 1.00 96.31 94 VAL A CA 1
ATOM 745 C C . VAL A 1 94 ? 13.167 -4.396 -4.871 1.00 96.31 94 VAL A C 1
ATOM 747 O O . VAL A 1 94 ? 13.251 -5.325 -4.064 1.00 96.31 94 VAL A O 1
ATOM 750 N N . LEU A 1 95 ? 11.993 -3.934 -5.320 1.00 95.88 95 LEU A N 1
ATOM 751 C CA . LEU A 1 95 ? 10.703 -4.524 -4.945 1.00 95.88 95 LEU A CA 1
ATOM 752 C C . LEU A 1 95 ? 10.664 -6.026 -5.270 1.00 95.88 95 LEU A C 1
ATOM 754 O O . LEU A 1 95 ? 10.387 -6.845 -4.393 1.00 95.88 95 LEU A O 1
ATOM 758 N N . LEU A 1 96 ? 10.958 -6.390 -6.521 1.00 94.44 96 LEU A N 1
ATOM 759 C CA . LEU A 1 96 ? 10.886 -7.770 -6.995 1.00 94.44 96 LEU A CA 1
ATOM 760 C C . LEU A 1 96 ? 11.876 -8.675 -6.254 1.00 94.44 96 LEU A C 1
ATOM 762 O O . LEU A 1 96 ? 11.483 -9.734 -5.763 1.00 94.44 96 LEU A O 1
ATOM 766 N N . ALA A 1 97 ? 13.130 -8.239 -6.109 1.00 94.81 97 ALA A N 1
ATOM 767 C CA . ALA A 1 97 ? 14.162 -8.994 -5.405 1.00 94.81 97 ALA A CA 1
ATOM 768 C C . ALA A 1 97 ? 13.771 -9.267 -3.944 1.00 94.81 97 ALA A C 1
ATOM 770 O O . ALA A 1 97 ? 13.936 -10.387 -3.451 1.00 94.81 97 ALA A O 1
ATOM 771 N N . LYS A 1 98 ? 13.195 -8.277 -3.248 1.00 94.56 98 LYS A N 1
ATOM 772 C CA . LYS A 1 98 ? 12.737 -8.441 -1.862 1.00 94.56 98 LYS A CA 1
ATOM 773 C C . LYS A 1 98 ? 11.613 -9.477 -1.751 1.00 94.56 98 LYS A C 1
ATOM 775 O O . LYS A 1 98 ? 11.667 -10.353 -0.891 1.00 94.56 98 LYS A O 1
ATOM 780 N N . LEU A 1 99 ? 10.631 -9.437 -2.649 1.00 93.56 99 LEU A N 1
ATOM 781 C CA . LEU A 1 99 ? 9.524 -10.399 -2.639 1.00 93.56 99 LEU A CA 1
ATOM 782 C C . LEU A 1 99 ? 9.987 -11.822 -2.991 1.00 93.56 99 LEU A C 1
ATOM 784 O O . LEU A 1 99 ? 9.597 -12.779 -2.323 1.00 93.56 99 LEU A O 1
ATOM 788 N N . GLN A 1 100 ? 10.867 -11.971 -3.986 1.00 90.69 100 GLN A N 1
ATOM 789 C CA . GLN A 1 100 ? 11.396 -13.275 -4.412 1.00 90.69 100 GLN A CA 1
ATOM 790 C C . GLN A 1 100 ? 12.326 -13.920 -3.374 1.00 90.69 100 GLN A C 1
ATOM 792 O O . GLN A 1 100 ? 12.405 -15.144 -3.291 1.00 90.69 100 GLN A O 1
ATOM 797 N N . THR A 1 101 ? 12.998 -13.117 -2.544 1.00 91.56 101 THR A N 1
ATOM 798 C CA . THR A 1 101 ? 13.835 -13.604 -1.429 1.00 91.56 101 THR A CA 1
ATOM 799 C C . THR A 1 101 ? 13.028 -14.022 -0.194 1.00 91.56 101 THR A C 1
ATOM 801 O O . THR A 1 101 ? 13.608 -14.427 0.812 1.00 91.56 101 THR A O 1
ATOM 804 N N . GLY A 1 102 ? 11.693 -13.992 -0.280 1.00 83.44 102 GLY A N 1
ATOM 805 C CA . GLY A 1 102 ? 10.789 -14.553 0.723 1.00 83.44 102 GLY A CA 1
ATOM 806 C C . GLY A 1 102 ? 10.130 -13.527 1.644 1.00 83.44 102 GLY A C 1
ATOM 807 O O . GLY A 1 102 ? 9.376 -13.923 2.533 1.00 83.44 102 GLY A O 1
ATOM 808 N N . ALA A 1 103 ? 10.341 -12.223 1.434 1.00 82.25 103 ALA A N 1
ATOM 809 C CA . ALA A 1 103 ? 9.655 -11.172 2.188 1.00 82.25 103 ALA A CA 1
ATOM 810 C C . ALA A 1 103 ? 8.209 -10.972 1.687 1.00 82.25 103 ALA A C 1
ATOM 812 O O . ALA A 1 103 ? 7.860 -9.936 1.134 1.00 82.25 103 ALA A O 1
ATOM 813 N N . THR A 1 104 ? 7.366 -11.989 1.865 1.00 76.19 104 THR A N 1
ATOM 814 C CA . THR A 1 104 ? 5.983 -12.052 1.350 1.00 76.19 104 THR A CA 1
ATOM 815 C C . THR A 1 104 ? 4.930 -11.480 2.302 1.00 76.19 104 THR A C 1
ATOM 817 O O . THR A 1 104 ? 3.748 -11.509 1.989 1.00 76.19 104 THR A O 1
ATOM 820 N N . GLY A 1 105 ? 5.333 -10.936 3.452 1.00 89.69 105 GLY A N 1
ATOM 821 C CA . GLY A 1 105 ? 4.417 -10.412 4.472 1.00 89.69 105 GLY A CA 1
ATOM 822 C C . GLY A 1 105 ? 3.734 -9.082 4.130 1.00 89.69 105 GLY A C 1
ATOM 823 O O . GLY A 1 105 ? 3.248 -8.429 5.045 1.00 89.69 105 GLY A O 1
ATOM 824 N N . TYR A 1 106 ? 3.740 -8.651 2.866 1.00 95.94 106 TYR A N 1
ATOM 825 C CA . TYR A 1 106 ? 3.099 -7.409 2.433 1.00 95.94 106 TYR A CA 1
ATOM 826 C C . TYR A 1 106 ? 1.682 -7.669 1.935 1.00 95.94 106 TYR A C 1
ATOM 828 O O . TYR A 1 106 ? 1.466 -8.520 1.075 1.00 95.94 106 TYR A O 1
ATOM 836 N N . ASP A 1 107 ? 0.738 -6.877 2.436 1.00 95.06 107 ASP A N 1
ATOM 837 C CA . ASP A 1 107 ? -0.669 -6.930 2.047 1.00 95.06 107 ASP A CA 1
ATOM 838 C C . ASP A 1 107 ? -0.930 -6.077 0.795 1.00 95.06 107 ASP A C 1
ATOM 840 O O . ASP A 1 107 ? -1.740 -6.435 -0.059 1.00 95.06 107 ASP A O 1
ATOM 844 N N . VAL A 1 108 ? -0.226 -4.944 0.669 1.00 95.06 108 VAL A N 1
ATOM 845 C CA . VAL A 1 108 ? -0.351 -4.014 -0.463 1.00 95.06 108 VAL A CA 1
ATOM 846 C C . VAL A 1 108 ? 1.031 -3.617 -0.971 1.00 95.06 108 VAL A C 1
ATOM 848 O O . VAL A 1 108 ? 1.885 -3.170 -0.206 1.00 95.06 108 VAL A O 1
ATOM 851 N N . ILE A 1 109 ? 1.228 -3.722 -2.284 1.00 96.44 109 ILE A N 1
ATOM 852 C CA . ILE A 1 109 ? 2.430 -3.252 -2.981 1.00 96.44 109 ILE A CA 1
ATOM 853 C C . ILE A 1 109 ? 2.053 -2.317 -4.136 1.00 96.44 109 ILE A C 1
ATOM 855 O O . ILE A 1 109 ? 0.947 -2.420 -4.671 1.00 96.44 109 ILE A O 1
ATOM 859 N N . VAL A 1 110 ? 2.964 -1.427 -4.549 1.00 97.12 110 VAL A N 1
ATOM 860 C CA . VAL A 1 110 ? 2.678 -0.391 -5.572 1.00 97.12 110 VAL A CA 1
ATOM 861 C C . VAL A 1 110 ? 3.629 -0.438 -6.793 1.00 97.12 110 VAL A C 1
ATOM 863 O O . VAL A 1 110 ? 4.249 0.565 -7.152 1.00 97.12 110 VAL A O 1
ATOM 866 N N . PRO A 1 111 ? 3.783 -1.586 -7.478 1.00 96.88 111 PRO A N 1
ATOM 867 C CA . PRO A 1 111 ? 4.650 -1.711 -8.658 1.00 96.88 111 PRO A CA 1
ATOM 868 C C . PRO A 1 111 ? 4.224 -0.807 -9.831 1.00 96.88 111 PRO A C 1
ATOM 870 O O . PRO A 1 111 ? 3.058 -0.435 -9.972 1.00 96.88 111 PRO A O 1
ATOM 873 N N . SER A 1 112 ? 5.156 -0.518 -10.746 1.00 97.12 112 SER A N 1
ATOM 874 C CA . SER A 1 112 ? 4.823 0.100 -12.041 1.00 97.12 112 SER A CA 1
ATOM 875 C C . SER A 1 112 ? 4.028 -0.852 -12.947 1.00 97.12 112 SER A C 1
ATOM 877 O O . SER A 1 112 ? 4.083 -2.073 -12.795 1.00 97.12 112 SER A O 1
ATOM 879 N N . ASP A 1 113 ? 3.344 -0.306 -13.958 1.00 97.31 113 ASP A N 1
ATOM 880 C CA . ASP A 1 113 ? 2.434 -1.052 -14.843 1.00 97.31 113 ASP A CA 1
ATOM 881 C C . ASP A 1 113 ? 3.068 -2.301 -15.484 1.00 97.31 113 ASP A C 1
ATOM 883 O O . ASP A 1 113 ? 2.435 -3.355 -15.587 1.00 97.31 113 ASP A O 1
ATOM 887 N N . TYR A 1 114 ? 4.326 -2.198 -15.921 1.00 96.88 114 TYR A N 1
ATOM 888 C CA . TYR A 1 114 ? 5.016 -3.310 -16.562 1.00 96.88 114 TYR A CA 1
ATOM 889 C C . TYR A 1 114 ? 5.353 -4.413 -15.559 1.00 96.88 114 TYR A C 1
ATOM 891 O O . TYR A 1 114 ? 5.274 -5.590 -15.907 1.00 96.88 114 TYR A O 1
ATOM 899 N N . MET A 1 115 ? 5.678 -4.034 -14.321 1.00 97.12 115 MET A N 1
ATOM 900 C CA . MET A 1 115 ? 6.026 -4.964 -13.258 1.00 97.12 115 MET A CA 1
ATOM 901 C C . MET A 1 115 ? 4.784 -5.718 -12.778 1.00 97.12 115 MET A C 1
ATOM 903 O O . MET A 1 115 ? 4.840 -6.934 -12.629 1.00 97.12 115 MET A O 1
ATOM 907 N N . VAL A 1 116 ? 3.621 -5.054 -12.698 1.00 97.06 116 VAL A N 1
ATOM 908 C CA . VAL A 1 116 ? 2.327 -5.731 -12.473 1.00 97.06 116 VAL A CA 1
ATOM 909 C C . VAL A 1 116 ? 2.114 -6.854 -13.490 1.00 97.06 116 VAL A C 1
ATOM 911 O O . VAL A 1 116 ? 1.786 -7.978 -13.116 1.00 97.06 116 VAL A O 1
ATOM 914 N N . ARG A 1 117 ? 2.337 -6.590 -14.787 1.00 96.38 117 ARG A N 1
ATOM 915 C CA . ARG A 1 117 ? 2.164 -7.613 -15.835 1.00 96.38 117 ARG A CA 1
ATOM 916 C C . ARG A 1 117 ? 3.101 -8.807 -15.661 1.00 96.38 117 ARG A C 1
ATOM 918 O O . ARG A 1 117 ? 2.707 -9.920 -16.002 1.00 96.38 117 ARG A O 1
ATOM 925 N N . ILE A 1 118 ? 4.326 -8.583 -15.190 1.00 95.44 118 ILE A N 1
ATOM 926 C CA . ILE A 1 118 ? 5.294 -9.652 -14.912 1.00 95.44 118 ILE A CA 1
ATOM 927 C C . ILE A 1 118 ? 4.830 -10.462 -13.699 1.00 95.44 118 ILE A C 1
ATOM 929 O O . ILE A 1 118 ? 4.651 -11.670 -13.811 1.00 95.44 118 ILE A O 1
ATOM 933 N N . MET A 1 119 ? 4.510 -9.794 -12.593 1.00 95.38 119 MET A N 1
ATOM 934 C CA . MET A 1 119 ? 4.068 -10.432 -11.351 1.00 95.38 119 MET A CA 1
ATOM 935 C C . MET A 1 119 ? 2.774 -11.243 -11.512 1.00 95.38 119 MET A C 1
ATOM 937 O O . MET A 1 119 ? 2.634 -12.297 -10.897 1.00 95.38 119 MET A O 1
ATOM 941 N N . ILE A 1 120 ? 1.847 -10.810 -12.377 1.00 95.75 120 ILE A N 1
ATOM 942 C CA . ILE A 1 120 ? 0.663 -11.609 -12.744 1.00 95.75 120 ILE A CA 1
ATOM 943 C C . ILE A 1 120 ? 1.080 -12.911 -13.434 1.00 95.75 120 ILE A C 1
ATOM 945 O O . ILE A 1 120 ? 0.567 -13.975 -13.095 1.00 95.75 120 ILE A O 1
ATOM 949 N N . LYS A 1 121 ? 2.004 -12.846 -14.403 1.00 95.56 121 LYS A N 1
ATOM 950 C CA . LYS A 1 121 ? 2.483 -14.039 -15.125 1.00 95.56 121 LYS A CA 1
ATOM 951 C C . LYS A 1 121 ? 3.223 -15.007 -14.206 1.00 95.56 121 LYS A C 1
ATOM 953 O O . LYS A 1 121 ? 3.145 -16.210 -14.422 1.00 95.56 121 LYS A O 1
ATOM 958 N N . GLU A 1 122 ? 3.914 -14.480 -13.202 1.00 93.88 122 GLU A N 1
ATOM 959 C CA . GLU A 1 122 ? 4.628 -15.263 -12.190 1.00 93.88 122 GLU A CA 1
ATOM 960 C C . GLU A 1 122 ? 3.720 -15.751 -11.047 1.00 93.88 122 GLU A C 1
ATOM 962 O O . GLU A 1 122 ? 4.181 -16.469 -10.166 1.00 93.88 122 GLU A O 1
ATOM 967 N N . GLY A 1 123 ? 2.426 -15.403 -11.055 1.00 93.12 123 GLY A N 1
ATOM 968 C CA . GLY A 1 123 ? 1.474 -15.839 -10.028 1.00 93.12 123 GLY A CA 1
ATOM 969 C C . GLY A 1 123 ? 1.731 -15.227 -8.648 1.00 93.12 123 GLY A C 1
ATOM 970 O O . GLY A 1 123 ? 1.358 -15.815 -7.638 1.00 93.12 123 GLY A O 1
ATOM 971 N N . MET A 1 124 ? 2.374 -14.058 -8.596 1.00 93.81 124 MET A N 1
ATOM 972 C CA . MET A 1 124 ? 2.768 -13.394 -7.349 1.00 93.81 124 MET A CA 1
ATOM 973 C C . MET A 1 124 ? 1.670 -12.508 -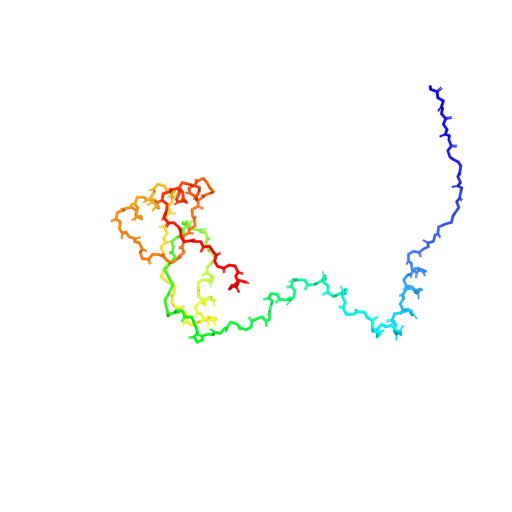6.748 1.00 93.81 124 MET A C 1
ATOM 975 O O . MET A 1 124 ? 1.812 -12.060 -5.614 1.00 93.81 124 MET A O 1
ATOM 979 N N . LEU A 1 125 ? 0.603 -12.209 -7.499 1.00 93.88 125 LEU A N 1
ATOM 980 C CA . LEU A 1 125 ? -0.469 -11.303 -7.073 1.00 93.88 125 LEU A CA 1
ATOM 981 C C . LEU A 1 125 ? -1.784 -12.053 -6.878 1.00 93.88 125 LEU A C 1
ATOM 983 O O . LEU A 1 125 ? -2.180 -12.862 -7.719 1.00 93.88 125 LEU A O 1
ATOM 987 N N . ALA A 1 126 ? -2.493 -11.716 -5.802 1.00 92.44 126 ALA A N 1
ATOM 988 C CA . ALA A 1 126 ? -3.872 -12.140 -5.608 1.00 92.44 126 ALA A CA 1
ATOM 989 C C . ALA A 1 126 ? -4.822 -11.372 -6.554 1.00 92.44 126 ALA A C 1
ATOM 991 O O . ALA A 1 126 ? -4.592 -10.190 -6.835 1.00 92.44 126 ALA A O 1
ATOM 992 N N . PRO A 1 127 ? -5.900 -12.010 -7.047 1.00 92.00 127 PRO A N 1
ATOM 993 C CA . PRO A 1 127 ? -6.958 -11.304 -7.760 1.00 92.00 127 PRO A CA 1
ATOM 994 C C . PRO A 1 127 ? -7.667 -10.305 -6.833 1.00 92.00 127 PRO A C 1
ATOM 996 O O . PRO A 1 127 ? -7.786 -10.526 -5.630 1.00 92.00 127 PRO A O 1
ATOM 999 N N . LEU A 1 128 ? -8.155 -9.201 -7.404 1.00 90.50 128 LEU A N 1
ATOM 1000 C CA . LEU A 1 128 ? -8.920 -8.202 -6.659 1.00 90.50 128 LEU A CA 1
ATOM 1001 C C . LEU A 1 128 ? -10.389 -8.623 -6.541 1.00 90.50 128 LEU A C 1
ATOM 1003 O O . LEU A 1 128 ? -11.087 -8.767 -7.547 1.00 90.50 128 LEU A O 1
ATOM 1007 N N . GLU A 1 129 ? -10.870 -8.737 -5.306 1.00 88.56 129 GLU A N 1
ATOM 1008 C CA . GLU A 1 129 ? -12.273 -9.017 -4.992 1.00 88.56 129 GLU A CA 1
ATOM 1009 C C . GLU A 1 129 ? -13.114 -7.733 -5.061 1.00 88.56 129 GLU A C 1
ATOM 1011 O O . GLU A 1 129 ? -13.289 -7.013 -4.078 1.00 88.56 129 GLU A O 1
ATOM 1016 N N . LEU A 1 130 ? -13.648 -7.436 -6.251 1.00 84.25 130 LEU A N 1
ATOM 1017 C CA . LEU A 1 130 ? -14.360 -6.180 -6.538 1.00 84.25 130 LEU A CA 1
ATOM 1018 C C . LEU A 1 130 ? -15.692 -6.009 -5.793 1.00 84.25 130 LEU A C 1
ATOM 1020 O O . LEU A 1 130 ? -16.256 -4.922 -5.810 1.00 84.25 130 LEU A O 1
ATOM 1024 N N . THR A 1 131 ? -16.231 -7.061 -5.177 1.00 80.75 131 THR A N 1
ATOM 1025 C CA . THR A 1 131 ? -17.470 -6.972 -4.387 1.00 80.75 131 THR A CA 1
ATOM 1026 C C . THR A 1 131 ? -17.271 -6.292 -3.035 1.00 80.75 131 THR A C 1
ATOM 1028 O O . THR A 1 131 ? -18.259 -5.968 -2.386 1.00 80.75 131 THR A O 1
ATOM 1031 N N . ASN A 1 132 ? -16.017 -6.105 -2.613 1.00 67.50 132 ASN A N 1
ATOM 1032 C CA . ASN A 1 132 ? -15.639 -5.502 -1.335 1.00 67.50 132 ASN A CA 1
ATOM 1033 C C . ASN A 1 132 ? -15.093 -4.063 -1.499 1.00 67.50 132 ASN A C 1
ATOM 1035 O O . ASN A 1 132 ? -14.448 -3.563 -0.577 1.00 67.50 132 ASN A O 1
ATOM 1039 N N . LEU A 1 133 ? -15.303 -3.436 -2.668 1.00 60.69 133 LEU A N 1
ATOM 1040 C CA . LEU A 1 133 ? -14.849 -2.086 -3.044 1.00 60.69 133 LEU A CA 1
ATOM 1041 C C . LEU A 1 133 ? -16.034 -1.161 -3.343 1.00 60.69 133 LEU A C 1
ATOM 1043 O O . LEU A 1 133 ? -15.915 0.042 -3.023 1.00 60.69 133 LEU A O 1
#

pLDDT: mean 74.9, std 24.13, range [32.5, 97.62]

Radius of gyration: 27.35 Å; chains: 1; bounding box: 60×52×71 Å